Protein AF-A0A5A7TTF9-F1 (afdb_monomer_lite)

Secondary structure (DSSP, 8-state):
------------------------------SS--EEEPPP-TTT----EEETTEEEEEPP-SSSSEEEEEEESS--S--EEEEE----TT--SGGGG--HHHHHHHHHHHH--TTSSS--EEEEEEEEEESSSEEEEEEEEE-----

Structure (mmCIF, N/CA/C/O backbone):
data_AF-A0A5A7TTF9-F1
#
_entry.id   AF-A0A5A7TTF9-F1
#
loop_
_atom_site.group_PDB
_atom_site.id
_atom_site.type_symbol
_atom_site.label_atom_id
_atom_site.label_alt_id
_atom_site.label_comp_id
_atom_site.label_asym_id
_atom_site.label_entity_id
_atom_site.label_seq_id
_atom_site.pdbx_PDB_ins_code
_atom_site.Cartn_x
_atom_site.Cartn_y
_atom_site.Cartn_z
_atom_site.occupancy
_atom_site.B_iso_or_equiv
_atom_site.auth_seq_id
_atom_site.auth_comp_id
_atom_site.auth_asym_id
_atom_site.auth_atom_id
_atom_site.pdbx_PDB_model_num
ATOM 1 N N . MET A 1 1 ? 22.281 3.737 -24.765 1.00 31.00 1 MET A N 1
ATOM 2 C CA . MET A 1 1 ? 21.853 4.226 -23.439 1.00 31.00 1 MET A CA 1
ATOM 3 C C . MET A 1 1 ? 20.790 3.268 -22.929 1.00 31.00 1 MET A C 1
ATOM 5 O O . MET A 1 1 ? 19.734 3.196 -23.541 1.00 31.00 1 MET A O 1
ATOM 9 N N . LEU A 1 2 ? 21.102 2.455 -21.915 1.00 31.55 2 LEU A N 1
ATOM 10 C CA . LEU A 1 2 ? 20.116 1.584 -21.269 1.00 31.55 2 LEU A CA 1
ATOM 11 C C . LEU A 1 2 ? 19.242 2.473 -20.373 1.00 31.55 2 LEU A C 1
ATOM 13 O O . LEU A 1 2 ? 19.733 3.020 -19.389 1.00 31.55 2 LEU A O 1
ATOM 17 N N . GLY A 1 3 ? 17.981 2.673 -20.749 1.00 26.61 3 GLY A N 1
ATOM 18 C CA . GLY A 1 3 ? 17.000 3.321 -19.887 1.00 26.61 3 GLY A CA 1
ATOM 19 C C . GLY A 1 3 ? 16.615 2.356 -18.774 1.00 26.61 3 GLY A C 1
ATOM 20 O O . GLY A 1 3 ? 15.918 1.377 -19.029 1.00 26.61 3 GLY A O 1
ATOM 21 N N . ILE A 1 4 ? 17.095 2.607 -17.557 1.00 34.62 4 ILE A N 1
ATOM 22 C CA . ILE A 1 4 ? 16.620 1.920 -16.356 1.00 34.62 4 ILE A CA 1
ATOM 23 C C . ILE A 1 4 ? 15.212 2.460 -16.104 1.00 34.62 4 ILE A C 1
ATOM 25 O O . ILE A 1 4 ? 15.034 3.558 -15.578 1.00 34.62 4 ILE A O 1
ATOM 29 N N . GLY A 1 5 ? 14.207 1.734 -16.587 1.00 30.16 5 GLY A N 1
ATOM 30 C CA . GLY A 1 5 ? 12.816 2.022 -16.283 1.00 30.16 5 GLY A CA 1
ATOM 31 C C . GLY A 1 5 ? 12.573 1.717 -14.814 1.00 30.16 5 GLY A C 1
ATOM 32 O O . GLY A 1 5 ? 12.446 0.554 -14.442 1.00 30.16 5 GLY A O 1
ATOM 33 N N . PHE A 1 6 ? 12.518 2.750 -13.976 1.00 37.81 6 PHE A N 1
ATOM 34 C CA . PHE A 1 6 ? 11.926 2.628 -12.652 1.00 37.81 6 PHE A CA 1
ATOM 35 C C . PHE A 1 6 ? 10.458 2.251 -12.859 1.00 37.81 6 PHE A C 1
ATOM 37 O O . PHE A 1 6 ? 9.663 3.058 -13.343 1.00 37.81 6 PHE A O 1
ATOM 44 N N . THR A 1 7 ? 10.092 1.007 -12.556 1.00 36.50 7 THR A N 1
ATOM 45 C CA . THR A 1 7 ? 8.684 0.629 -12.449 1.00 36.50 7 THR A CA 1
ATOM 46 C C . THR A 1 7 ? 8.096 1.456 -11.315 1.00 36.50 7 THR A C 1
ATOM 48 O O . THR A 1 7 ? 8.401 1.215 -10.148 1.00 36.50 7 THR A O 1
ATOM 51 N N . ALA A 1 8 ? 7.315 2.478 -11.662 1.00 38.09 8 ALA A N 1
ATOM 52 C CA . ALA A 1 8 ? 6.613 3.294 -10.689 1.00 38.09 8 ALA A CA 1
ATOM 53 C C . ALA A 1 8 ? 5.705 2.380 -9.857 1.00 38.09 8 ALA A C 1
ATOM 55 O O . ALA A 1 8 ? 4.833 1.698 -10.399 1.00 38.09 8 ALA A O 1
ATOM 56 N N . PHE A 1 9 ? 5.919 2.354 -8.542 1.00 43.94 9 PHE A N 1
ATOM 57 C CA . PHE A 1 9 ? 4.999 1.721 -7.609 1.00 43.94 9 PHE A CA 1
ATOM 58 C C . PHE A 1 9 ? 3.689 2.511 -7.630 1.00 43.94 9 PHE A C 1
ATOM 60 O O . PHE A 1 9 ? 3.554 3.537 -6.970 1.00 43.94 9 PHE A O 1
ATOM 67 N N . SER A 1 10 ? 2.729 2.067 -8.442 1.00 40.53 10 SER A N 1
ATOM 68 C CA . SER A 1 10 ? 1.381 2.621 -8.419 1.00 40.53 10 SER A CA 1
ATOM 69 C C . SER A 1 10 ? 0.615 1.945 -7.290 1.00 40.53 10 SER A C 1
ATOM 71 O O . SER A 1 10 ? 0.104 0.838 -7.444 1.00 40.53 10 SER A O 1
ATOM 73 N N . LEU A 1 11 ? 0.573 2.594 -6.126 1.00 48.59 11 LEU A N 1
ATOM 74 C CA . LEU A 1 11 ? -0.378 2.228 -5.086 1.00 48.59 11 LEU A CA 1
ATOM 75 C C . LEU A 1 11 ? -1.764 2.668 -5.569 1.00 48.59 11 LEU A C 1
ATOM 77 O O . LEU A 1 11 ? -2.081 3.859 -5.607 1.00 48.59 11 LEU A O 1
ATOM 81 N N . GLN A 1 12 ? -2.565 1.704 -6.018 1.00 42.16 12 GLN A N 1
ATOM 82 C CA . GLN A 1 12 ? -3.998 1.916 -6.173 1.00 42.16 12 GLN A CA 1
ATOM 83 C C . GLN A 1 12 ? -4.618 2.073 -4.781 1.00 42.16 12 GLN A C 1
ATOM 85 O O . GLN A 1 12 ? -4.160 1.467 -3.812 1.00 42.16 12 GLN A O 1
ATOM 90 N N . GLU A 1 13 ? -5.640 2.917 -4.684 1.00 43.16 13 GLU A N 1
ATOM 91 C CA . GLU A 1 13 ? -6.417 3.093 -3.462 1.00 43.16 13 GLU A CA 1
ATOM 92 C C . GLU A 1 13 ? -7.072 1.750 -3.110 1.00 43.16 13 GLU A C 1
ATOM 94 O O . GLU A 1 13 ? -7.884 1.226 -3.872 1.00 43.16 13 GLU A O 1
ATOM 99 N N . VAL A 1 14 ? -6.661 1.146 -1.993 1.00 41.34 14 VAL A N 1
ATOM 100 C CA . VAL A 1 14 ? -7.262 -0.096 -1.498 1.00 41.34 14 VAL A CA 1
ATOM 101 C C . VAL A 1 14 ? -8.560 0.283 -0.795 1.00 41.34 14 VAL A C 1
ATOM 103 O O . VAL A 1 14 ? -8.573 0.566 0.400 1.00 41.34 14 VAL A O 1
ATOM 106 N N . VAL A 1 15 ? -9.658 0.326 -1.547 1.00 33.91 15 VAL A N 1
ATOM 107 C CA . VAL A 1 15 ? -10.997 0.506 -0.978 1.00 33.91 15 VAL A CA 1
ATOM 108 C C . VAL A 1 15 ? -11.498 -0.864 -0.522 1.00 33.91 15 VAL A C 1
ATOM 110 O O . VAL A 1 15 ? -11.717 -1.757 -1.338 1.00 33.91 15 VAL A O 1
ATOM 113 N N . SER A 1 16 ? -11.638 -1.056 0.790 1.00 34.94 16 SER A N 1
ATOM 114 C CA . SER A 1 16 ? -12.264 -2.259 1.350 1.00 34.94 16 SER A CA 1
ATOM 115 C C . SER A 1 16 ? -13.774 -2.042 1.453 1.00 34.94 16 SER A C 1
ATOM 117 O O . SER A 1 16 ? -14.227 -1.254 2.279 1.00 34.94 16 SER A O 1
ATOM 119 N N . ASN A 1 17 ? -14.565 -2.751 0.644 1.00 31.16 17 ASN A N 1
ATOM 120 C CA . ASN A 1 17 ? -16.022 -2.806 0.794 1.00 31.16 17 ASN A CA 1
ATOM 121 C C . ASN A 1 17 ? -16.395 -3.954 1.748 1.00 31.16 17 ASN A C 1
ATOM 123 O O . ASN A 1 17 ? -16.770 -5.035 1.300 1.00 31.16 17 ASN A O 1
ATOM 127 N N . ALA A 1 18 ? -16.274 -3.748 3.060 1.00 41.03 18 ALA A N 1
ATOM 128 C CA . ALA A 1 18 ? -16.752 -4.715 4.050 1.00 41.03 18 ALA A CA 1
ATOM 129 C C . ALA A 1 18 ? -18.196 -4.374 4.465 1.00 41.03 18 ALA A C 1
ATOM 131 O O . ALA A 1 18 ? -18.435 -3.372 5.134 1.00 41.03 18 ALA A O 1
ATOM 132 N N . LEU A 1 19 ? -19.166 -5.194 4.049 1.00 33.47 19 LEU A N 1
ATOM 133 C CA . LEU A 1 19 ? -20.554 -5.150 4.522 1.00 33.47 19 LEU A CA 1
ATOM 134 C C . LEU A 1 19 ? -20.729 -6.270 5.561 1.00 33.47 19 LEU A C 1
ATOM 136 O O . LEU A 1 19 ? -20.619 -7.441 5.204 1.00 33.47 19 LEU A O 1
ATOM 140 N N . ALA A 1 20 ? -20.962 -5.928 6.830 1.00 36.53 20 ALA A N 1
ATOM 141 C CA . ALA A 1 20 ? -21.123 -6.905 7.911 1.00 36.53 20 ALA A CA 1
ATOM 142 C C . ALA A 1 20 ? -22.594 -7.029 8.350 1.00 36.53 20 ALA A C 1
ATOM 144 O O . ALA A 1 20 ? -23.231 -6.032 8.693 1.00 36.53 20 ALA A O 1
ATOM 145 N N . GLU A 1 21 ? -23.117 -8.260 8.372 1.00 31.47 21 GLU A N 1
ATOM 146 C CA . GLU A 1 21 ? -24.358 -8.618 9.073 1.00 31.47 21 GLU A CA 1
ATOM 147 C C . GLU A 1 21 ? -24.109 -8.672 10.591 1.00 31.47 21 GLU A C 1
ATOM 149 O O . GLU A 1 21 ? -23.061 -9.128 11.053 1.00 31.47 21 GLU A O 1
ATOM 154 N N . SER A 1 22 ? -25.057 -8.148 11.372 1.00 37.75 22 SER A N 1
ATOM 155 C CA . SER A 1 22 ? -24.888 -7.852 12.797 1.00 37.75 22 SER A CA 1
ATOM 156 C C . SER A 1 22 ? -25.273 -9.015 13.721 1.00 37.75 22 SER A C 1
ATOM 158 O O . SER A 1 22 ? -26.266 -9.708 13.509 1.00 37.75 22 SER A O 1
ATOM 160 N N . GLY A 1 23 ? -24.510 -9.177 14.808 1.00 33.38 23 GLY A N 1
ATOM 161 C CA . GLY A 1 23 ? -24.786 -10.126 15.890 1.00 33.38 23 GLY A CA 1
ATOM 162 C C . GLY A 1 23 ? -24.283 -9.639 17.259 1.00 33.38 23 GLY A C 1
ATOM 163 O O . GLY A 1 23 ? -23.155 -9.915 17.635 1.00 33.38 23 GLY A O 1
ATOM 164 N N . THR A 1 24 ? -25.145 -8.890 17.959 1.00 35.44 24 THR A N 1
ATOM 165 C CA . THR A 1 24 ? -25.386 -8.768 19.426 1.00 35.44 24 THR A CA 1
ATOM 166 C C . THR A 1 24 ? -24.253 -8.736 20.495 1.00 35.44 24 THR A C 1
ATOM 168 O O . THR A 1 24 ? -23.695 -9.783 20.796 1.00 35.44 24 THR A O 1
ATOM 171 N N . ASN A 1 25 ? -24.170 -7.580 21.210 1.00 38.19 25 ASN A N 1
ATOM 172 C CA . ASN A 1 25 ? -24.109 -7.311 22.691 1.00 38.19 25 ASN A CA 1
ATOM 173 C C . ASN A 1 25 ? -22.928 -7.877 23.545 1.00 38.19 25 ASN A C 1
ATOM 175 O O . ASN A 1 25 ? -22.615 -9.046 23.396 1.00 38.19 25 ASN A O 1
ATOM 179 N N . LEU A 1 26 ? -22.272 -7.246 24.552 1.00 40.03 26 LEU A N 1
ATOM 180 C CA . L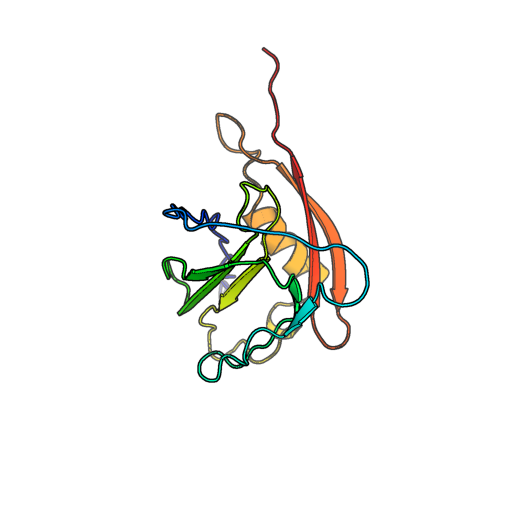EU A 1 26 ? -22.438 -6.088 25.485 1.00 40.03 26 LEU A CA 1
ATOM 181 C C . LEU A 1 26 ? -21.027 -5.793 26.169 1.00 40.03 26 LEU A C 1
ATOM 183 O O . LEU A 1 26 ? -20.076 -6.470 25.787 1.00 40.03 26 LEU A O 1
ATOM 187 N N . PRO A 1 27 ? -20.792 -4.869 27.152 1.00 57.44 27 PRO A N 1
ATOM 188 C CA . PRO A 1 27 ? -19.611 -3.977 27.186 1.00 57.44 27 PRO A CA 1
ATOM 189 C C . PRO A 1 27 ? -18.703 -4.080 28.447 1.00 57.44 27 PRO A C 1
ATOM 191 O O . PRO A 1 27 ? -19.166 -4.424 29.531 1.00 57.44 27 PRO A O 1
ATOM 194 N N . SER A 1 28 ? -17.436 -3.643 28.373 1.00 36.34 28 SER A N 1
ATOM 195 C CA . SER A 1 28 ? -16.694 -3.161 29.566 1.00 36.34 28 SER A CA 1
ATOM 196 C C . SER A 1 28 ? -15.347 -2.499 29.225 1.00 36.34 28 SER A C 1
ATOM 198 O O . SER A 1 28 ? -14.471 -3.129 28.645 1.00 36.34 28 SER A O 1
ATOM 200 N N . SER A 1 29 ? -15.193 -1.235 29.632 1.00 45.25 29 SER A N 1
ATOM 201 C CA . SER A 1 29 ? -13.985 -0.379 29.574 1.00 45.25 29 SER A CA 1
ATOM 202 C C . SER A 1 29 ? -13.181 -0.420 30.898 1.00 45.25 29 SER A C 1
ATOM 204 O O . SER A 1 29 ? -13.740 -0.875 31.898 1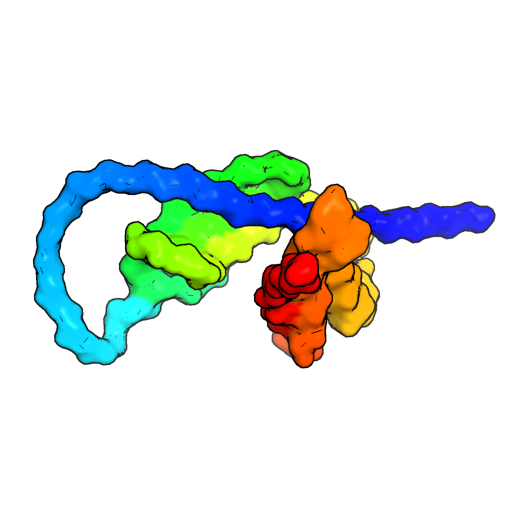.00 45.25 29 SER A O 1
ATOM 206 N N . PRO A 1 30 ? -12.011 0.252 31.036 1.00 58.28 30 PRO A N 1
ATOM 207 C CA . PRO A 1 30 ? -10.918 0.493 30.079 1.00 58.28 30 PRO A CA 1
ATOM 208 C C . PRO A 1 30 ? -9.511 0.219 30.685 1.00 58.28 30 PRO A C 1
ATOM 210 O O . PRO A 1 30 ? -9.346 0.123 31.898 1.00 58.28 30 PRO A O 1
ATOM 213 N N . LEU A 1 31 ? -8.488 0.251 29.820 1.00 39.22 31 LEU A N 1
ATOM 214 C CA . LEU A 1 31 ? -7.039 0.314 30.098 1.00 39.22 31 LEU A CA 1
ATOM 215 C C . LEU A 1 31 ? -6.339 -1.044 30.339 1.00 39.22 31 LEU A C 1
ATOM 217 O O . LEU A 1 31 ? -6.482 -1.680 31.376 1.00 39.22 31 LEU A O 1
ATOM 221 N N . VAL A 1 32 ? -5.456 -1.389 29.390 1.00 39.09 32 VAL A N 1
ATOM 222 C CA . VAL A 1 32 ? -4.511 -2.535 29.346 1.00 39.09 32 VAL A CA 1
ATOM 223 C C . VAL A 1 32 ? -5.030 -3.837 28.692 1.00 39.09 32 VAL A C 1
ATOM 225 O O . VAL A 1 32 ? -4.496 -4.915 28.933 1.00 39.09 32 VAL A O 1
ATOM 228 N N . SER A 1 33 ? -5.997 -3.759 27.772 1.00 41.56 33 SER A N 1
ATOM 229 C CA . SER A 1 33 ? -6.404 -4.917 26.948 1.00 41.56 33 SER A CA 1
ATOM 230 C C . SER A 1 33 ? -6.888 -4.540 25.542 1.00 41.56 33 SER A C 1
ATOM 232 O O . SER A 1 33 ? -7.843 -5.116 25.049 1.00 41.56 33 SER A O 1
ATOM 234 N N . GLU A 1 34 ? -6.298 -3.531 24.903 1.00 54.53 34 GLU A N 1
ATOM 235 C CA . GLU A 1 34 ? -6.786 -3.057 23.590 1.00 54.53 34 GLU A CA 1
ATOM 236 C C . GLU A 1 34 ? -5.905 -3.485 22.418 1.00 54.53 34 GLU A C 1
ATOM 238 O O . GLU A 1 34 ? -6.167 -3.107 21.283 1.00 54.53 34 GLU A O 1
ATOM 243 N N . ILE A 1 35 ? -4.848 -4.255 22.664 1.00 51.97 35 ILE A N 1
ATOM 244 C CA . ILE A 1 35 ? -3.808 -4.527 21.679 1.00 51.97 35 ILE A CA 1
ATOM 245 C C . ILE A 1 35 ? -3.615 -6.038 21.551 1.00 51.97 35 ILE A C 1
ATOM 247 O O . ILE A 1 35 ? -3.229 -6.700 22.511 1.00 51.97 35 ILE A O 1
ATOM 251 N N . THR A 1 36 ? -3.852 -6.575 20.355 1.00 58.41 36 THR A N 1
ATOM 252 C CA . THR A 1 36 ? -3.676 -7.994 20.025 1.00 58.41 36 THR A CA 1
ATOM 253 C C . THR A 1 36 ? -2.621 -8.152 18.930 1.00 58.41 36 THR A C 1
ATOM 255 O O . THR A 1 36 ? -2.586 -7.406 17.952 1.00 58.41 36 THR A O 1
ATOM 258 N N . LEU A 1 37 ? -1.730 -9.133 19.087 1.00 60.50 37 LEU A N 1
ATOM 259 C CA . LEU A 1 37 ? -0.851 -9.566 18.001 1.00 60.50 37 LEU A CA 1
ATOM 260 C C . LEU A 1 37 ? -1.705 -10.286 16.961 1.00 60.50 37 LEU A C 1
ATOM 262 O O . LEU A 1 37 ? -2.350 -11.284 17.287 1.00 60.50 37 LEU A O 1
ATOM 266 N N . SER A 1 38 ? -1.699 -9.813 15.714 1.00 61.69 38 SER A N 1
ATOM 267 C CA . SER A 1 38 ? -2.272 -10.601 14.631 1.00 61.69 38 SER A CA 1
ATOM 268 C C . SER A 1 38 ? -1.528 -11.944 14.585 1.00 61.69 38 SER A C 1
ATOM 270 O O . SER A 1 38 ? -0.291 -11.947 14.701 1.00 61.69 38 SER A O 1
ATOM 272 N N . PRO A 1 39 ? -2.236 -13.079 14.424 1.00 56.22 39 PRO A N 1
ATOM 273 C CA . PRO A 1 39 ? -1.591 -14.369 14.230 1.00 56.22 39 PRO A CA 1
ATOM 274 C C . PRO A 1 39 ? -0.523 -14.241 13.146 1.00 56.22 39 PRO A C 1
ATOM 276 O O . PRO A 1 39 ? -0.740 -13.561 12.140 1.00 56.22 39 PRO A O 1
ATOM 279 N N . PHE A 1 40 ? 0.650 -14.828 13.386 1.00 59.47 40 PHE A N 1
ATOM 280 C CA . PHE A 1 40 ? 1.716 -14.846 12.394 1.00 59.47 40 PHE A CA 1
ATOM 281 C C . PHE A 1 40 ? 1.169 -15.467 11.112 1.00 59.47 40 PHE A C 1
ATOM 283 O O . PHE A 1 40 ? 0.718 -16.613 11.114 1.00 59.47 40 PHE A O 1
ATOM 290 N N . ASP A 1 41 ? 1.189 -14.700 10.028 1.00 68.19 41 ASP A N 1
ATOM 291 C CA . ASP A 1 41 ? 0.821 -15.235 8.730 1.00 68.19 41 ASP A CA 1
ATOM 292 C C . ASP A 1 41 ? 1.994 -16.098 8.251 1.00 68.19 41 ASP A C 1
ATOM 294 O O . ASP A 1 41 ? 3.011 -15.581 7.792 1.00 68.19 41 ASP A O 1
ATOM 298 N N . GLU A 1 42 ? 1.901 -17.421 8.403 1.00 66.75 42 GLU A N 1
ATOM 299 C CA . GLU A 1 42 ? 2.988 -18.342 8.034 1.00 66.75 42 GLU A CA 1
ATOM 300 C C . GLU A 1 42 ? 3.328 -18.310 6.537 1.00 66.75 42 GLU A C 1
ATOM 302 O O . GLU A 1 42 ? 4.494 -18.503 6.147 1.00 66.75 42 GLU A O 1
ATOM 307 N N . ALA A 1 43 ? 2.322 -18.036 5.701 1.00 77.25 43 ALA A N 1
ATOM 308 C CA . ALA A 1 43 ? 2.467 -17.960 4.256 1.00 77.25 43 ALA A CA 1
ATOM 309 C C . ALA A 1 43 ? 3.193 -16.672 3.853 1.00 77.25 43 ALA A C 1
ATOM 311 O O . ALA A 1 43 ? 4.149 -16.714 3.074 1.00 77.25 43 ALA A O 1
ATOM 312 N N . ASN A 1 44 ? 2.789 -15.543 4.435 1.00 79.69 44 ASN A N 1
ATOM 313 C CA . ASN A 1 44 ? 3.275 -14.215 4.071 1.00 79.69 44 ASN A CA 1
ATOM 314 C C . ASN A 1 44 ? 4.382 -13.661 4.986 1.00 79.69 44 ASN A C 1
ATOM 316 O O . ASN A 1 44 ? 4.987 -12.634 4.682 1.00 79.69 44 ASN A O 1
ATOM 320 N N . LYS A 1 45 ? 4.687 -14.368 6.076 1.00 84.00 45 LYS A N 1
ATOM 321 C CA . LYS A 1 45 ? 5.811 -14.166 7.004 1.00 84.00 45 LYS A CA 1
ATOM 322 C C . LYS A 1 45 ? 5.873 -12.787 7.662 1.00 84.00 45 LYS A C 1
ATOM 324 O O . LYS A 1 45 ? 6.964 -12.306 7.968 1.00 84.00 45 LYS A O 1
ATOM 329 N N . PHE A 1 46 ? 4.723 -12.169 7.920 1.00 83.44 46 PHE A N 1
ATOM 330 C CA . PHE A 1 46 ? 4.628 -10.931 8.694 1.00 83.44 46 PHE A CA 1
ATOM 331 C C . PHE A 1 46 ? 3.826 -11.139 9.986 1.00 83.44 46 PHE A C 1
ATOM 333 O O . PHE A 1 46 ? 3.034 -12.070 10.118 1.00 83.44 46 PHE A O 1
ATOM 340 N N . SER A 1 47 ? 4.047 -10.252 10.954 1.00 81.62 47 SER A N 1
ATOM 341 C CA . SER A 1 47 ? 3.229 -10.120 12.160 1.00 81.62 47 SER A CA 1
ATOM 342 C C . SER A 1 47 ? 3.100 -8.639 12.490 1.00 81.62 47 SER A C 1
ATOM 344 O O . SER A 1 47 ? 4.048 -7.871 12.300 1.00 81.62 47 SER A O 1
ATOM 346 N N . LEU A 1 48 ? 1.918 -8.239 12.945 1.00 83.31 48 LEU A N 1
ATOM 347 C CA . LEU A 1 48 ? 1.607 -6.874 13.329 1.00 83.31 48 LEU A CA 1
ATOM 348 C C . LEU A 1 48 ? 0.871 -6.885 14.667 1.00 83.31 48 LEU A C 1
ATOM 350 O O . LEU A 1 48 ? 0.188 -7.839 15.027 1.00 83.31 48 LEU A O 1
ATOM 354 N N . VAL A 1 49 ? 1.007 -5.792 15.398 1.00 84.44 49 VAL A N 1
ATOM 355 C CA . VAL A 1 49 ? 0.227 -5.507 16.593 1.00 84.44 49 VAL A CA 1
ATOM 356 C C . VAL A 1 49 ? -0.925 -4.586 16.186 1.00 84.44 49 VAL A C 1
ATOM 358 O O . VAL A 1 49 ? -0.671 -3.471 15.732 1.00 84.44 49 VAL A O 1
ATOM 361 N N . ILE A 1 50 ? -2.168 -5.051 16.313 1.00 84.19 50 ILE A N 1
ATOM 362 C CA . ILE A 1 50 ? -3.379 -4.312 15.921 1.00 84.19 50 ILE A CA 1
ATOM 363 C C . ILE A 1 50 ? -4.321 -4.129 17.118 1.00 84.19 50 ILE A C 1
ATOM 365 O O . ILE A 1 50 ? -4.216 -4.875 18.096 1.00 84.19 50 ILE A O 1
ATOM 369 N N . PRO A 1 51 ? -5.249 -3.160 17.074 1.00 87.00 51 PRO A N 1
ATOM 370 C CA . PRO A 1 51 ? -6.268 -3.056 18.106 1.00 87.00 51 PRO A CA 1
ATOM 371 C C . PRO A 1 51 ? -7.159 -4.308 18.157 1.00 87.00 51 PRO A C 1
ATOM 373 O O . PRO A 1 51 ? -7.453 -4.898 17.119 1.00 87.00 51 PRO A O 1
ATOM 376 N N . GLN A 1 52 ? -7.572 -4.725 19.356 1.00 79.94 52 GLN A N 1
ATOM 377 C CA . GLN A 1 52 ? -8.249 -6.011 19.584 1.00 79.94 52 GLN A CA 1
ATOM 378 C C . GLN A 1 52 ? -9.569 -6.157 18.809 1.00 79.94 52 GLN A C 1
ATOM 380 O O . GLN A 1 52 ? -9.852 -7.232 18.287 1.00 79.94 52 GLN A O 1
ATOM 385 N N . ASP A 1 53 ? -10.342 -5.080 18.690 1.00 85.00 53 ASP A N 1
ATOM 386 C CA . ASP A 1 53 ? -11.681 -5.111 18.084 1.00 85.00 53 ASP A CA 1
ATOM 387 C C . ASP A 1 53 ? -11.664 -4.820 16.574 1.00 85.00 53 ASP A C 1
ATOM 389 O O . ASP A 1 53 ? -12.690 -4.508 15.963 1.00 85.00 53 ASP A O 1
ATOM 393 N N . TRP A 1 54 ? -10.480 -4.872 15.955 1.00 87.50 54 TRP A N 1
ATOM 394 C CA . TRP A 1 54 ? -10.341 -4.683 14.518 1.00 87.50 54 TRP A CA 1
ATOM 395 C C . TRP A 1 54 ? -10.587 -5.988 13.765 1.00 87.50 54 TRP A C 1
ATOM 397 O O . TRP A 1 54 ? -10.063 -7.051 14.093 1.00 87.50 54 TRP A O 1
ATOM 407 N N . GLN A 1 55 ? -11.381 -5.880 12.709 1.00 86.38 55 GLN A N 1
ATOM 408 C CA . GLN A 1 55 ? -11.678 -6.948 11.772 1.00 86.38 55 GLN A CA 1
ATOM 409 C C . GLN A 1 55 ? -10.547 -7.108 10.759 1.00 86.38 55 GLN A C 1
ATOM 411 O O . GLN A 1 55 ? -9.803 -6.165 10.482 1.00 86.38 55 GLN A O 1
ATOM 416 N N . VAL A 1 56 ? -10.452 -8.306 10.178 1.00 86.62 56 VAL A N 1
ATOM 417 C CA . VAL A 1 56 ? -9.491 -8.638 9.121 1.00 86.62 56 VAL A CA 1
ATOM 418 C C . VAL A 1 56 ? -10.244 -8.919 7.825 1.00 86.62 56 VAL A C 1
ATOM 420 O O . VAL A 1 56 ? -11.143 -9.756 7.794 1.00 86.62 56 VAL A O 1
ATOM 423 N N . GLY A 1 57 ? -9.854 -8.244 6.748 1.00 84.56 57 GLY A N 1
ATOM 424 C CA . GLY A 1 57 ? -10.352 -8.471 5.395 1.00 84.56 57 GLY A CA 1
ATOM 425 C C . GLY A 1 57 ? -9.214 -8.768 4.424 1.00 84.56 57 GLY A C 1
ATOM 426 O O . GLY A 1 57 ? -8.088 -8.308 4.612 1.00 84.56 57 GLY A O 1
ATOM 427 N N . ASN A 1 58 ? -9.507 -9.517 3.363 1.00 84.19 58 ASN A N 1
ATOM 428 C CA . ASN A 1 58 ? -8.584 -9.704 2.245 1.00 84.19 58 ASN A CA 1
ATOM 429 C C . ASN A 1 58 ? -9.042 -8.840 1.066 1.00 84.19 58 ASN A C 1
ATOM 431 O O . ASN A 1 58 ? -10.219 -8.857 0.709 1.00 84.19 58 ASN A O 1
ATOM 435 N N . GLY A 1 59 ? -8.118 -8.071 0.495 1.00 76.56 59 GLY A N 1
ATOM 436 C CA . GLY A 1 59 ? -8.362 -7.255 -0.692 1.00 76.56 59 GLY A CA 1
ATOM 437 C C . GLY A 1 59 ? -8.116 -8.033 -1.984 1.00 76.56 59 GLY A C 1
ATOM 438 O O . GLY A 1 59 ? -7.427 -9.055 -1.988 1.00 76.56 59 GLY A O 1
ATOM 439 N N . GLU A 1 60 ? -8.647 -7.531 -3.100 1.00 77.44 60 GLU A N 1
ATOM 440 C CA . GLU A 1 60 ? -8.354 -8.105 -4.413 1.00 77.44 60 GLU A CA 1
ATOM 441 C C . GLU A 1 60 ? -6.868 -7.917 -4.779 1.00 77.44 60 GLU A C 1
ATOM 443 O O . GLU A 1 60 ? -6.347 -6.797 -4.718 1.00 77.44 60 GLU A O 1
ATOM 448 N N . PRO A 1 61 ? -6.168 -8.986 -5.198 1.00 68.12 61 PRO A N 1
ATOM 449 C CA . PRO A 1 61 ? -4.766 -8.928 -5.599 1.00 68.12 61 PRO A CA 1
ATOM 450 C C . PRO A 1 61 ? -4.618 -8.325 -7.010 1.00 68.12 61 PRO A C 1
ATOM 452 O O . PRO A 1 61 ? -4.248 -8.999 -7.970 1.00 68.12 61 PRO A O 1
ATOM 455 N N . ASN A 1 62 ? -4.902 -7.028 -7.155 1.00 71.44 62 ASN A N 1
ATOM 456 C CA . ASN A 1 62 ? -4.756 -6.264 -8.402 1.00 71.44 62 ASN A CA 1
ATOM 457 C C . ASN A 1 62 ? -3.277 -5.950 -8.701 1.00 71.44 62 ASN A C 1
ATOM 459 O O . ASN A 1 62 ? -2.813 -4.823 -8.557 1.00 71.44 62 ASN A O 1
ATOM 463 N N . GLY A 1 63 ? -2.506 -6.973 -9.079 1.00 75.94 63 GLY A N 1
ATOM 464 C CA . GLY A 1 63 ? -1.058 -6.866 -9.328 1.00 75.94 63 GLY A CA 1
ATOM 465 C C . GLY A 1 63 ? -0.188 -7.029 -8.075 1.00 75.94 63 GLY A C 1
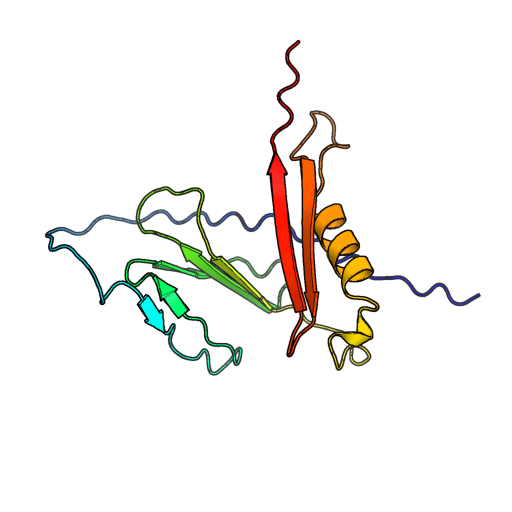ATOM 466 O O . GLY A 1 63 ? 1.036 -7.128 -8.174 1.00 75.94 63 GLY A O 1
ATOM 467 N N . PHE A 1 64 ? -0.814 -7.134 -6.905 1.00 83.81 64 PHE A N 1
ATOM 468 C CA . PHE A 1 64 ? -0.176 -7.550 -5.659 1.00 83.81 64 PHE A CA 1
ATOM 469 C C . PHE A 1 64 ? -0.277 -9.064 -5.483 1.00 83.81 64 PHE A C 1
ATOM 471 O O . PHE A 1 64 ? -1.187 -9.700 -6.002 1.00 83.81 64 PHE A O 1
ATOM 478 N N . LYS A 1 65 ? 0.652 -9.656 -4.732 1.00 86.94 65 LYS A N 1
ATOM 479 C CA . LYS A 1 65 ? 0.563 -11.069 -4.342 1.00 86.94 65 LYS A CA 1
ATOM 480 C C . LYS A 1 65 ? -0.475 -11.284 -3.245 1.00 86.94 65 LYS A C 1
ATOM 482 O O . LYS A 1 65 ? -1.140 -12.311 -3.244 1.00 86.94 65 LYS A O 1
ATOM 487 N N . SER A 1 66 ? -0.580 -10.338 -2.315 1.00 85.44 66 SER A N 1
ATOM 488 C CA . SER A 1 66 ? -1.544 -10.374 -1.217 1.00 85.44 66 SER A CA 1
ATOM 489 C C . SER A 1 66 ? -1.848 -8.961 -0.729 1.00 85.44 66 SER A C 1
ATOM 491 O O . SER A 1 66 ? -0.965 -8.096 -0.730 1.00 85.44 66 SER A O 1
ATOM 493 N N . VAL A 1 67 ? -3.091 -8.744 -0.306 1.00 88.31 67 VAL A N 1
ATOM 494 C CA . VAL A 1 67 ? -3.551 -7.525 0.357 1.00 88.31 67 VAL A CA 1
ATOM 495 C C . VAL A 1 67 ? -4.394 -7.940 1.556 1.00 88.31 67 VAL A C 1
ATOM 497 O O . VAL A 1 67 ? -5.432 -8.578 1.392 1.00 88.31 67 VAL A O 1
ATOM 500 N N . THR A 1 68 ? -3.972 -7.545 2.752 1.00 86.81 68 THR A N 1
ATOM 501 C CA . THR A 1 68 ? -4.703 -7.790 4.001 1.00 86.81 68 THR A CA 1
ATOM 502 C C . THR A 1 68 ? -5.007 -6.453 4.659 1.00 86.81 68 THR A C 1
ATOM 504 O O . THR A 1 68 ? -4.109 -5.637 4.855 1.00 86.81 68 THR A O 1
ATOM 507 N N . ALA A 1 69 ? -6.269 -6.207 4.991 1.00 89.00 69 ALA A N 1
ATOM 508 C CA . ALA A 1 69 ? -6.734 -4.992 5.642 1.00 89.00 69 ALA A CA 1
ATOM 509 C C . ALA A 1 69 ? -7.214 -5.293 7.063 1.00 89.00 69 ALA A C 1
ATOM 511 O O . ALA A 1 69 ? -7.886 -6.290 7.304 1.00 89.00 69 ALA A O 1
ATOM 512 N N . PHE A 1 70 ? -6.887 -4.393 7.981 1.00 88.75 70 PHE A N 1
ATOM 513 C CA . PHE A 1 70 ? -7.298 -4.385 9.375 1.00 88.75 70 PHE A CA 1
ATOM 514 C C . PHE A 1 70 ? -8.062 -3.087 9.628 1.00 88.75 70 PHE A C 1
ATOM 516 O O . PHE A 1 70 ? -7.537 -2.005 9.348 1.00 88.75 70 PHE A O 1
ATOM 523 N N . PHE A 1 71 ? -9.296 -3.172 10.115 1.00 88.94 71 PHE A N 1
ATOM 524 C CA . PHE A 1 71 ? -10.181 -2.012 10.244 1.00 88.94 71 PHE A CA 1
ATOM 525 C C . PHE A 1 71 ? -11.162 -2.186 11.413 1.00 88.94 71 PHE A C 1
ATOM 527 O O . PHE A 1 71 ? -11.515 -3.316 11.743 1.00 88.94 71 PHE A O 1
ATOM 534 N N . PRO A 1 72 ? -11.606 -1.102 12.068 1.00 89.56 72 PRO A N 1
ATOM 535 C CA . PRO A 1 72 ? -12.588 -1.189 13.146 1.00 89.56 72 PRO A CA 1
ATOM 536 C C . PRO A 1 72 ? -13.950 -1.664 12.624 1.00 89.56 72 PRO A C 1
ATOM 538 O O . PRO A 1 72 ? -14.291 -1.456 11.463 1.00 89.56 72 PRO A O 1
ATOM 541 N N . GLN A 1 73 ? -14.753 -2.273 13.499 1.00 83.94 73 GLN A N 1
ATOM 542 C CA . GLN A 1 73 ? -16.119 -2.695 13.165 1.00 83.94 73 GLN A CA 1
ATOM 543 C C . GLN A 1 73 ? -17.026 -1.523 12.761 1.00 83.94 73 GLN A C 1
ATOM 545 O O . GLN A 1 73 ? -17.926 -1.680 11.936 1.00 83.94 73 GLN A O 1
ATOM 550 N N . GLU A 1 74 ? -16.806 -0.356 13.356 1.00 85.12 74 GLU A N 1
ATOM 551 C CA . GLU A 1 74 ? -17.536 0.861 13.026 1.00 85.12 74 GLU A CA 1
ATOM 552 C C . GLU A 1 74 ? -16.942 1.538 11.790 1.00 85.12 74 GLU A C 1
ATOM 554 O O . GLU A 1 74 ? -15.736 1.480 11.542 1.00 85.12 74 GLU A O 1
ATOM 559 N N . THR A 1 75 ? -17.780 2.243 11.028 1.00 79.00 75 THR A N 1
ATOM 560 C CA . THR A 1 75 ? -17.314 3.040 9.891 1.00 79.00 75 THR A CA 1
ATOM 561 C C . THR A 1 75 ? -16.311 4.087 10.368 1.00 79.00 75 THR A C 1
ATOM 563 O O . THR A 1 75 ? -16.672 5.023 11.082 1.00 79.00 75 THR A O 1
ATOM 566 N N . SER A 1 76 ? -15.057 3.936 9.954 1.00 81.81 76 SER A N 1
ATOM 567 C CA . SER A 1 76 ? -13.952 4.801 10.348 1.00 81.81 76 SER A CA 1
ATOM 568 C C . SER A 1 76 ? -13.092 5.148 9.144 1.00 81.81 76 SER A C 1
ATOM 570 O O . SER A 1 76 ? -13.004 4.390 8.182 1.00 81.81 76 SER A O 1
ATOM 572 N N . THR A 1 77 ? -12.413 6.288 9.223 1.00 81.75 77 THR A N 1
ATOM 573 C CA . THR A 1 77 ? -11.350 6.668 8.284 1.00 81.75 77 THR A CA 1
ATOM 574 C C . THR A 1 77 ? -9.993 6.070 8.668 1.00 81.75 77 THR A C 1
ATOM 576 O O . THR A 1 77 ? -8.991 6.376 8.029 1.00 81.75 77 THR A O 1
ATOM 579 N N . SER A 1 78 ? -9.937 5.280 9.745 1.00 85.56 78 SER A N 1
ATOM 580 C CA . SER A 1 78 ? -8.719 4.656 10.256 1.00 85.56 78 SER A CA 1
ATOM 581 C C . SER A 1 78 ? -8.696 3.172 9.920 1.00 85.56 78 SER A C 1
ATOM 583 O O . SER A 1 78 ? -9.587 2.423 10.312 1.00 85.56 78 SER A O 1
ATOM 585 N N . ASN A 1 79 ? -7.634 2.739 9.255 1.00 88.69 79 ASN A N 1
ATOM 586 C CA . ASN A 1 79 ? -7.361 1.343 8.948 1.00 88.69 79 ASN A CA 1
ATOM 587 C C . ASN A 1 79 ? -5.849 1.133 8.817 1.00 88.69 79 ASN A C 1
ATOM 589 O O . ASN A 1 79 ? -5.074 2.082 8.692 1.00 88.69 79 ASN A O 1
ATOM 593 N N . VAL A 1 80 ? -5.430 -0.126 8.822 1.00 89.19 80 VAL A N 1
ATOM 594 C CA . VAL A 1 80 ? -4.066 -0.535 8.491 1.00 89.19 80 VAL A CA 1
ATOM 595 C C . VAL A 1 80 ? -4.158 -1.590 7.406 1.00 89.19 80 VAL A C 1
ATOM 597 O O . VAL A 1 80 ? -4.947 -2.521 7.513 1.00 89.19 80 VAL A O 1
ATOM 600 N N . SER A 1 81 ? -3.357 -1.469 6.356 1.00 88.56 81 SER A N 1
ATOM 601 C CA . SER A 1 81 ? -3.325 -2.460 5.282 1.00 88.56 81 SER A CA 1
ATOM 602 C C . SER A 1 81 ? -1.896 -2.907 5.023 1.00 88.56 81 SER A C 1
ATOM 604 O O . SER A 1 81 ? -0.981 -2.089 4.942 1.00 88.56 81 SER A O 1
ATOM 606 N N . VAL A 1 82 ? -1.713 -4.217 4.896 1.00 87.69 82 VAL A N 1
ATOM 607 C CA . VAL A 1 82 ? -0.459 -4.859 4.513 1.00 87.69 82 VAL A CA 1
ATOM 608 C C . VAL A 1 82 ? -0.583 -5.282 3.060 1.00 87.69 82 VAL A C 1
ATOM 610 O O . VAL A 1 82 ? -1.502 -6.010 2.686 1.00 87.69 82 VAL A O 1
ATOM 613 N N . VAL A 1 83 ? 0.353 -4.813 2.242 1.00 87.88 83 VAL A N 1
ATOM 614 C CA . VAL A 1 83 ? 0.416 -5.119 0.815 1.00 87.88 83 VAL A CA 1
ATOM 615 C C . VAL A 1 83 ? 1.720 -5.847 0.535 1.00 87.88 83 VAL A C 1
ATOM 617 O O . VAL A 1 83 ? 2.796 -5.374 0.902 1.00 87.88 83 VAL A O 1
ATOM 620 N N . ILE A 1 84 ? 1.623 -6.996 -0.129 1.00 88.50 84 ILE A N 1
ATOM 621 C CA . ILE A 1 84 ? 2.771 -7.821 -0.499 1.00 88.50 84 ILE A CA 1
ATOM 622 C C . ILE A 1 84 ? 2.886 -7.827 -2.010 1.00 88.50 84 ILE A C 1
ATOM 624 O O . ILE A 1 84 ? 2.049 -8.387 -2.717 1.00 88.50 84 ILE A O 1
ATOM 628 N N . SER A 1 85 ? 3.960 -7.225 -2.500 1.00 87.75 85 SER A N 1
ATOM 629 C CA . SER A 1 85 ? 4.256 -7.113 -3.925 1.00 87.75 85 SER A CA 1
ATOM 630 C C . SER A 1 85 ? 5.305 -8.136 -4.343 1.00 87.75 85 SER A C 1
ATOM 632 O O . SER A 1 85 ? 6.235 -8.446 -3.598 1.00 87.75 85 SER A O 1
ATOM 634 N N . GLY A 1 86 ? 5.185 -8.652 -5.566 1.00 88.06 86 GLY A N 1
ATOM 635 C CA . GLY A 1 86 ? 6.300 -9.341 -6.207 1.00 88.06 86 GLY A CA 1
ATOM 636 C C 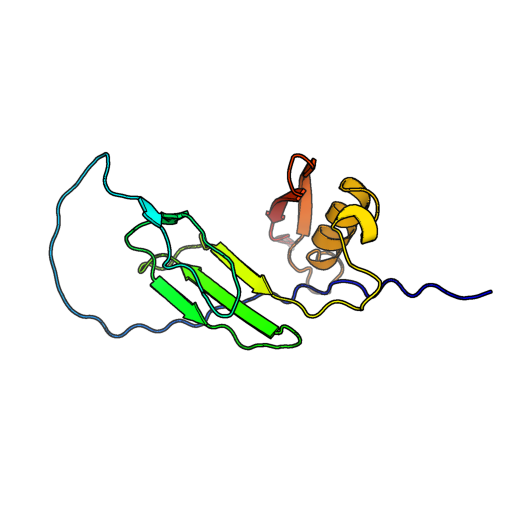. GLY A 1 86 ? 7.380 -8.334 -6.593 1.00 88.06 86 GLY A C 1
ATOM 637 O O . GLY A 1 86 ? 7.065 -7.295 -7.165 1.00 88.06 86 GLY A O 1
ATOM 638 N N . LEU A 1 87 ? 8.638 -8.646 -6.296 1.00 88.88 87 LEU A N 1
ATOM 639 C CA . LEU A 1 87 ? 9.786 -7.844 -6.705 1.00 88.88 87 LEU A CA 1
ATOM 640 C C . LEU A 1 87 ? 10.683 -8.653 -7.640 1.00 88.88 87 LEU A C 1
ATOM 642 O O . LEU A 1 87 ? 10.747 -9.882 -7.544 1.00 88.88 87 LEU A O 1
ATOM 646 N N . GLY A 1 88 ? 11.363 -7.954 -8.550 1.00 88.69 88 GLY A N 1
ATOM 647 C CA . GLY A 1 88 ? 12.394 -8.556 -9.390 1.00 88.69 88 GLY A CA 1
ATOM 648 C C . GLY A 1 88 ? 13.588 -9.039 -8.555 1.00 88.69 88 GLY A C 1
ATOM 649 O O . GLY A 1 88 ? 13.805 -8.537 -7.450 1.00 88.69 88 GLY A O 1
ATOM 650 N N . PRO A 1 89 ? 14.389 -9.983 -9.078 1.00 89.00 89 PRO A N 1
ATOM 651 C CA . PRO A 1 89 ? 15.510 -10.577 -8.345 1.00 89.00 89 PRO A CA 1
ATOM 652 C C . PRO A 1 89 ? 16.595 -9.566 -7.936 1.00 89.00 89 PRO A C 1
ATOM 654 O O . PRO A 1 89 ? 17.361 -9.844 -7.019 1.00 89.00 89 PRO A O 1
ATOM 657 N N . ASP A 1 90 ? 16.635 -8.388 -8.562 1.00 89.31 90 ASP A N 1
ATOM 658 C CA . ASP A 1 90 ? 17.591 -7.319 -8.249 1.00 89.31 90 ASP A CA 1
ATOM 659 C C . ASP A 1 90 ? 17.254 -6.562 -6.941 1.00 89.31 90 ASP A C 1
ATOM 661 O O . ASP A 1 90 ? 18.108 -5.895 -6.348 1.00 89.31 90 ASP A O 1
ATOM 665 N N . PHE A 1 91 ? 16.021 -6.694 -6.438 1.00 87.75 91 PHE A N 1
ATOM 666 C CA . PHE A 1 91 ? 15.533 -6.020 -5.230 1.00 87.75 91 PHE A CA 1
ATOM 667 C C . PHE A 1 91 ? 15.616 -6.942 -4.010 1.00 87.75 91 PHE A C 1
ATOM 669 O O . PHE A 1 91 ? 14.616 -7.455 -3.512 1.00 87.75 91 PHE A O 1
ATOM 676 N N . THR A 1 92 ? 16.839 -7.172 -3.532 1.00 86.06 92 THR A N 1
ATOM 677 C CA . THR A 1 92 ? 17.114 -8.096 -2.413 1.00 86.06 92 THR A CA 1
ATOM 678 C C . THR A 1 92 ? 17.128 -7.423 -1.041 1.00 86.06 92 THR A C 1
ATOM 680 O O . THR A 1 92 ? 17.085 -8.108 -0.018 1.00 86.06 92 THR A O 1
ATOM 683 N N . ARG A 1 93 ? 17.210 -6.089 -0.999 1.00 85.44 93 ARG A N 1
ATOM 684 C CA . ARG A 1 93 ? 17.214 -5.280 0.226 1.00 85.44 93 ARG A CA 1
ATOM 685 C C . ARG A 1 93 ? 16.444 -3.982 -0.004 1.00 85.44 93 ARG A C 1
ATOM 687 O O . ARG A 1 93 ? 16.199 -3.605 -1.147 1.00 85.44 93 ARG A O 1
ATOM 694 N N . MET A 1 94 ? 16.099 -3.269 1.067 1.00 82.00 94 MET A N 1
ATOM 695 C CA . MET A 1 94 ? 15.396 -1.985 0.935 1.00 82.00 94 MET A CA 1
ATOM 696 C C . MET A 1 94 ? 16.254 -0.922 0.243 1.00 82.00 94 MET A C 1
ATOM 698 O O . MET A 1 94 ? 15.723 -0.078 -0.467 1.00 82.00 94 MET A O 1
ATOM 702 N N . GLU A 1 95 ? 17.577 -0.995 0.381 1.00 84.25 95 GLU A N 1
ATOM 703 C CA . GLU A 1 95 ? 18.521 -0.087 -0.275 1.00 84.25 95 GLU A CA 1
ATOM 704 C C . GLU A 1 95 ? 18.540 -0.254 -1.803 1.00 84.25 95 GLU A C 1
ATOM 706 O O . GLU A 1 95 ? 18.957 0.662 -2.511 1.00 84.25 95 GLU A O 1
ATOM 711 N N . SER A 1 96 ? 18.038 -1.378 -2.337 1.00 87.12 96 SER A N 1
ATOM 712 C CA . SER A 1 96 ? 17.840 -1.552 -3.783 1.00 87.12 96 SER A CA 1
ATOM 713 C C . SER A 1 96 ? 16.841 -0.541 -4.363 1.00 87.12 96 SER A C 1
ATOM 715 O O . SER A 1 96 ? 16.836 -0.323 -5.571 1.00 87.12 96 SER A O 1
ATOM 717 N N . PHE A 1 97 ? 16.012 0.093 -3.525 1.00 83.88 97 PHE A N 1
ATOM 718 C CA . PHE A 1 97 ? 15.084 1.153 -3.931 1.00 83.88 97 PHE A CA 1
ATOM 719 C C . PHE A 1 97 ? 15.700 2.558 -3.947 1.00 83.88 97 PHE A C 1
ATOM 721 O O . PHE A 1 97 ? 15.009 3.513 -4.294 1.00 83.88 97 PHE A O 1
ATOM 728 N N . GLY A 1 98 ? 16.983 2.694 -3.607 1.00 87.25 98 GLY A N 1
ATOM 729 C CA . GLY A 1 98 ? 17.660 3.983 -3.507 1.00 87.25 98 GLY A CA 1
ATOM 730 C C . GLY A 1 98 ? 17.595 4.569 -2.100 1.00 87.25 98 GLY A C 1
ATOM 731 O O . GLY A 1 98 ? 17.509 3.845 -1.104 1.00 87.25 98 GLY A O 1
ATOM 732 N N . LYS A 1 99 ? 17.698 5.898 -2.005 1.00 88.94 99 LYS A N 1
ATOM 733 C CA . LYS A 1 99 ? 17.617 6.586 -0.712 1.00 88.94 99 LYS A CA 1
ATOM 734 C C . LYS A 1 99 ? 16.185 6.584 -0.192 1.00 88.94 99 LYS A C 1
ATOM 736 O O . LYS A 1 99 ? 15.226 6.580 -0.959 1.00 88.94 99 LYS A O 1
ATOM 741 N N . VAL A 1 100 ? 16.054 6.638 1.129 1.00 87.06 100 VAL A N 1
ATOM 742 C CA . VAL A 1 100 ? 14.760 6.618 1.822 1.00 87.06 100 VAL A CA 1
ATOM 743 C C . VAL A 1 100 ? 13.865 7.755 1.356 1.00 87.06 100 VAL A C 1
ATOM 745 O O . VAL A 1 100 ? 12.682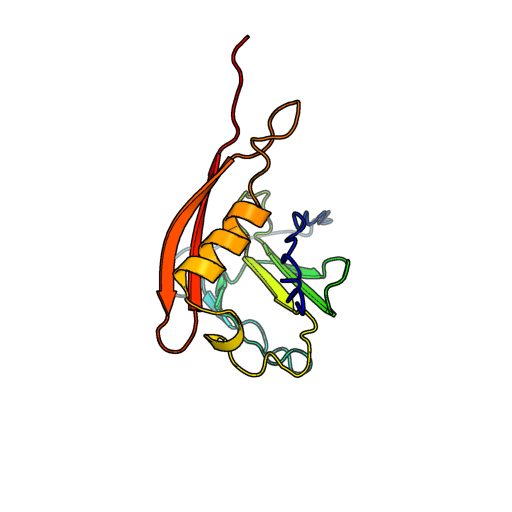 7.544 1.123 1.00 87.06 100 VAL A O 1
ATOM 748 N N . GLU A 1 101 ? 14.442 8.941 1.197 1.00 87.00 101 GLU A N 1
ATOM 749 C CA . GLU A 1 101 ? 13.750 10.153 0.774 1.00 87.00 101 GLU A CA 1
ATOM 750 C C . GLU A 1 101 ? 13.244 10.016 -0.671 1.00 87.00 101 GLU A C 1
ATOM 752 O O . GLU A 1 101 ? 12.086 10.297 -0.955 1.00 87.00 101 GLU A O 1
ATOM 757 N N . GLU A 1 102 ? 14.077 9.489 -1.572 1.00 88.00 102 GLU A N 1
ATOM 758 C CA . GLU A 1 102 ? 13.733 9.290 -2.988 1.00 88.00 102 GLU A CA 1
ATOM 759 C C . GLU A 1 102 ? 12.620 8.237 -3.153 1.00 88.00 102 GLU A C 1
ATOM 761 O O . GLU A 1 102 ? 11.681 8.407 -3.939 1.00 88.00 102 GLU A O 1
ATOM 766 N N . PHE A 1 103 ? 12.686 7.158 -2.370 1.00 86.81 103 PHE A N 1
ATOM 767 C CA . PHE A 1 103 ? 11.632 6.150 -2.326 1.00 86.81 103 PHE A CA 1
ATOM 768 C C . PHE A 1 103 ? 10.330 6.705 -1.731 1.00 86.81 103 PHE A C 1
ATOM 770 O O . PHE A 1 103 ? 9.250 6.467 -2.278 1.00 86.81 103 PHE A O 1
ATOM 777 N N . ALA A 1 104 ? 10.424 7.471 -0.640 1.00 88.94 104 ALA A N 1
ATOM 778 C CA . ALA A 1 104 ? 9.291 8.134 -0.002 1.00 88.94 104 ALA A CA 1
ATOM 779 C C . ALA A 1 104 ? 8.551 9.056 -0.972 1.00 88.94 104 ALA A C 1
ATOM 781 O O . ALA A 1 104 ? 7.330 8.959 -1.116 1.00 88.94 104 ALA A O 1
ATOM 782 N N . ASP A 1 105 ? 9.302 9.912 -1.661 1.00 87.50 105 ASP A N 1
ATOM 783 C CA . ASP A 1 105 ? 8.771 10.854 -2.639 1.00 87.50 105 ASP A CA 1
ATOM 784 C C . ASP A 1 105 ? 8.103 10.118 -3.799 1.00 87.50 105 ASP A C 1
ATOM 786 O O . ASP A 1 105 ? 7.018 10.511 -4.234 1.00 87.50 105 ASP A O 1
ATOM 790 N N . THR A 1 106 ? 8.690 9.009 -4.260 1.00 88.00 106 THR A N 1
ATOM 791 C CA . THR A 1 106 ? 8.093 8.164 -5.305 1.00 88.00 106 THR A CA 1
ATOM 792 C C . THR A 1 106 ? 6.735 7.610 -4.871 1.00 88.00 106 THR A C 1
ATOM 794 O O . THR A 1 106 ? 5.774 7.668 -5.641 1.00 88.00 106 THR A O 1
ATOM 797 N N . LEU A 1 107 ? 6.618 7.113 -3.635 1.00 87.31 107 LEU A N 1
ATOM 798 C CA . LEU A 1 107 ? 5.356 6.583 -3.117 1.00 87.31 107 LEU A CA 1
ATOM 799 C C . LEU A 1 107 ? 4.297 7.671 -2.925 1.00 87.31 107 LEU A C 1
ATOM 801 O O . LEU A 1 107 ? 3.158 7.495 -3.354 1.00 87.31 107 LEU A O 1
ATOM 805 N N . VAL A 1 108 ? 4.660 8.806 -2.322 1.00 88.12 108 VAL A N 1
ATOM 806 C CA . VAL A 1 108 ? 3.719 9.913 -2.092 1.00 88.12 108 VAL A CA 1
ATOM 807 C C . VAL A 1 108 ? 3.262 10.537 -3.412 1.00 88.12 108 VAL A C 1
ATOM 809 O O . VAL A 1 108 ? 2.068 10.774 -3.586 1.00 88.12 108 VAL A O 1
ATOM 812 N N . SER A 1 109 ? 4.163 10.720 -4.380 1.00 86.38 109 SER A N 1
ATOM 813 C CA . SER A 1 109 ? 3.806 11.180 -5.733 1.00 86.38 109 SER A CA 1
ATOM 814 C C . SER A 1 109 ? 2.892 10.177 -6.438 1.00 86.38 109 SER A C 1
ATOM 816 O O . SER A 1 109 ? 1.975 10.552 -7.166 1.00 86.38 109 SER A O 1
ATOM 818 N N . GLY A 1 110 ? 3.104 8.883 -6.181 1.00 85.38 110 GLY A N 1
ATOM 819 C CA . GLY A 1 110 ? 2.239 7.805 -6.642 1.00 85.38 110 GLY A CA 1
ATOM 820 C C . GLY A 1 110 ? 0.820 7.876 -6.078 1.00 85.38 110 GLY A C 1
ATOM 821 O O . GLY A 1 110 ? -0.093 7.394 -6.746 1.00 85.38 110 GLY A O 1
ATOM 822 N N . LEU A 1 111 ? 0.608 8.508 -4.920 1.00 85.44 111 LEU A N 1
ATOM 823 C CA . LEU A 1 111 ? -0.706 8.744 -4.307 1.00 85.44 111 LEU A CA 1
ATOM 824 C C . LEU A 1 111 ? -1.324 10.089 -4.711 1.00 85.44 111 LEU A C 1
ATOM 826 O O . LEU A 1 111 ? -2.546 10.215 -4.692 1.00 85.44 111 LEU A O 1
ATOM 830 N N . ASP A 1 112 ? -0.517 11.074 -5.108 1.00 84.06 112 ASP A N 1
ATOM 831 C CA . ASP A 1 112 ? -1.012 12.397 -5.484 1.00 84.06 112 ASP A CA 1
ATOM 832 C C . ASP A 1 112 ? -1.875 12.351 -6.761 1.00 84.06 112 ASP A C 1
ATOM 834 O O . ASP A 1 112 ? -1.515 11.783 -7.803 1.00 84.06 112 ASP A O 1
ATOM 838 N N . ARG A 1 113 ? -3.069 12.936 -6.673 1.00 84.88 113 ARG A N 1
ATOM 839 C CA . ARG A 1 113 ? -4.056 13.047 -7.758 1.00 84.88 113 ARG A CA 1
ATOM 840 C C . ARG A 1 113 ? -4.522 14.488 -7.950 1.00 84.88 113 ARG A C 1
ATOM 842 O O . ARG A 1 113 ? -5.477 14.712 -8.698 1.00 84.88 113 ARG A O 1
ATOM 849 N N . SER A 1 114 ? -3.834 15.454 -7.339 1.00 84.75 114 SER A N 1
ATOM 850 C CA . SER A 1 114 ? -4.116 16.888 -7.459 1.00 84.75 114 SER A CA 1
ATOM 851 C C . SER A 1 114 ? -4.148 17.382 -8.916 1.00 84.75 114 SER A C 1
ATOM 853 O O . SER A 1 114 ? -4.877 18.313 -9.249 1.00 84.75 114 SER A O 1
ATOM 855 N N . TRP A 1 115 ? -3.414 16.710 -9.809 1.00 83.56 115 TRP A N 1
ATOM 856 C CA . TRP A 1 115 ? -3.337 17.016 -11.239 1.00 83.56 115 TRP A CA 1
ATOM 857 C C . TRP A 1 115 ? -4.560 16.575 -12.067 1.00 83.56 115 TRP A C 1
ATOM 859 O O . TRP A 1 115 ? -4.720 17.041 -13.200 1.00 83.56 115 TRP A O 1
ATOM 869 N N . LYS A 1 116 ? -5.410 15.665 -11.560 1.00 83.06 116 LYS A N 1
ATOM 870 C CA . LYS A 1 116 ? -6.603 15.193 -12.291 1.00 83.06 116 LYS A CA 1
ATOM 871 C C . LYS A 1 116 ? -7.647 16.314 -12.424 1.00 83.06 116 LYS A C 1
ATOM 873 O O . LYS A 1 116 ? -7.622 17.295 -11.691 1.00 83.06 116 LYS A O 1
ATOM 878 N N . ARG A 1 117 ? -8.572 16.192 -13.385 1.00 82.38 117 ARG A N 1
ATOM 879 C CA . ARG A 1 117 ? -9.725 17.102 -13.529 1.00 82.38 117 ARG A CA 1
ATOM 880 C C . ARG A 1 117 ? -11.041 16.306 -13.492 1.00 82.38 117 ARG A C 1
ATOM 882 O O . ARG A 1 117 ? -11.248 15.516 -14.412 1.00 82.38 117 ARG A O 1
ATOM 889 N N . PRO A 1 118 ? -11.915 16.508 -12.482 1.00 82.06 118 PRO A N 1
ATOM 890 C CA . PRO A 1 118 ? -11.738 17.398 -11.323 1.00 82.06 118 PRO A CA 1
ATOM 891 C C . PRO A 1 118 ? -10.547 16.976 -10.432 1.00 82.06 118 PRO A C 1
ATOM 893 O O . PRO A 1 118 ? -10.182 15.796 -10.455 1.00 82.06 118 PRO A O 1
ATOM 896 N N . PRO A 1 119 ? -9.912 17.919 -9.701 1.00 77.69 119 PRO A N 1
ATOM 897 C CA . PRO A 1 119 ? -8.789 17.611 -8.814 1.00 77.69 119 PRO A CA 1
ATOM 898 C C . PRO A 1 119 ? -9.140 16.526 -7.810 1.00 77.69 119 PRO A C 1
ATOM 900 O O . PRO A 1 119 ? -10.179 16.587 -7.153 1.00 77.69 119 PRO A O 1
ATOM 903 N N . GLY A 1 120 ? -8.269 15.522 -7.722 1.00 82.19 120 GLY A N 1
ATOM 904 C CA . GLY A 1 120 ? -8.358 14.484 -6.708 1.00 82.19 120 GLY A CA 1
ATOM 905 C C . GLY A 1 120 ? -7.666 14.893 -5.408 1.00 82.19 120 GLY A C 1
ATOM 906 O O . GLY A 1 120 ? -7.424 16.069 -5.134 1.00 82.19 120 GLY A O 1
ATOM 907 N N . VAL A 1 121 ? -7.319 13.882 -4.619 1.00 83.62 121 VAL A N 1
ATOM 908 C CA . VAL A 1 121 ? -6.589 14.028 -3.356 1.00 83.62 121 VAL A CA 1
ATOM 909 C C . VAL A 1 121 ? -5.182 14.586 -3.594 1.00 83.62 121 VAL A C 1
ATOM 911 O O . VAL A 1 121 ? -4.475 14.113 -4.486 1.00 83.62 121 VAL A O 1
ATOM 914 N N . ALA A 1 122 ? -4.776 15.559 -2.775 1.00 86.44 122 ALA A N 1
ATOM 915 C CA . ALA A 1 122 ? -3.409 16.061 -2.699 1.00 86.44 122 ALA A CA 1
ATOM 916 C C . ALA A 1 122 ? -2.636 15.317 -1.604 1.00 86.44 122 ALA A C 1
ATOM 918 O O . ALA A 1 122 ? -3.076 15.292 -0.454 1.00 86.44 122 ALA A O 1
ATOM 919 N N . ALA A 1 123 ? -1.487 14.727 -1.941 1.00 87.06 123 ALA A N 1
ATOM 920 C CA . ALA A 1 123 ? -0.649 13.995 -0.988 1.00 87.06 123 ALA A CA 1
ATOM 921 C C . ALA A 1 123 ? 0.667 14.738 -0.708 1.00 87.06 123 ALA A C 1
ATOM 923 O O . ALA A 1 123 ? 1.299 15.269 -1.621 1.00 87.06 123 ALA A O 1
ATOM 924 N N . LYS A 1 124 ? 1.104 14.766 0.558 1.00 89.56 124 LYS A N 1
ATOM 925 C CA . LYS A 1 124 ? 2.364 15.403 0.970 1.00 89.56 124 LYS A CA 1
ATOM 926 C C . LYS A 1 124 ? 3.125 14.553 1.984 1.00 89.56 124 LYS A C 1
ATOM 928 O O . LYS A 1 124 ? 2.565 14.161 3.009 1.00 89.56 124 LYS A O 1
ATOM 933 N N . LEU A 1 125 ? 4.416 14.335 1.728 1.00 88.56 125 LEU A N 1
ATOM 934 C CA . LEU A 1 125 ? 5.325 13.658 2.649 1.00 88.56 125 LEU A CA 1
ATOM 935 C C . LEU A 1 125 ? 5.554 14.537 3.887 1.00 88.56 125 LEU A C 1
ATOM 937 O O . LEU A 1 125 ? 5.895 15.714 3.762 1.00 88.56 125 LEU A O 1
ATOM 941 N N . ILE A 1 126 ? 5.357 13.970 5.078 1.00 90.50 126 ILE A N 1
ATOM 942 C CA . ILE A 1 126 ? 5.617 14.653 6.354 1.00 90.50 126 ILE A CA 1
ATOM 943 C C . ILE A 1 126 ? 6.956 14.201 6.928 1.00 90.50 126 ILE A C 1
ATOM 945 O O . ILE A 1 126 ? 7.725 15.024 7.422 1.00 90.50 126 ILE A O 1
ATOM 949 N N . ASN A 1 127 ? 7.218 12.893 6.909 1.00 85.81 127 ASN A N 1
ATOM 950 C CA . ASN A 1 127 ? 8.406 12.316 7.523 1.00 85.81 127 ASN A CA 1
ATOM 951 C C . ASN A 1 127 ? 8.788 10.987 6.859 1.00 85.81 127 ASN A C 1
ATOM 953 O O . ASN A 1 127 ? 7.917 10.185 6.513 1.00 85.81 127 ASN A O 1
ATOM 957 N N . CYS A 1 128 ? 10.089 10.734 6.749 1.00 86.38 128 CYS A N 1
ATOM 958 C CA . CYS A 1 128 ? 10.658 9.465 6.317 1.00 86.38 128 CYS A CA 1
ATOM 959 C C . CYS A 1 128 ? 11.944 9.168 7.098 1.00 86.38 128 CYS A C 1
ATOM 961 O O . CYS A 1 128 ? 12.766 10.055 7.335 1.00 86.38 128 CYS A O 1
ATOM 963 N N . ARG A 1 129 ? 12.143 7.911 7.502 1.00 84.69 129 ARG A N 1
ATOM 964 C CA . ARG A 1 129 ? 13.387 7.473 8.152 1.00 84.69 129 ARG A CA 1
ATOM 965 C C . ARG A 1 129 ? 13.652 5.999 7.852 1.00 84.69 129 ARG A C 1
ATOM 967 O O . ARG A 1 129 ? 12.726 5.196 7.753 1.00 84.69 129 ARG A O 1
ATOM 974 N N . SER A 1 130 ? 14.935 5.641 7.788 1.00 80.69 130 SER A N 1
ATOM 975 C CA . SER A 1 130 ? 15.395 4.254 7.880 1.00 80.69 130 SER A CA 1
ATOM 976 C C . SER A 1 130 ? 16.130 4.010 9.198 1.00 80.69 130 SER A C 1
ATOM 978 O O . SER A 1 130 ? 17.060 4.730 9.555 1.00 80.69 130 SER A O 1
ATOM 980 N N . SER A 1 131 ? 15.677 3.019 9.960 1.00 68.31 131 SER A N 1
ATOM 981 C CA . SER A 1 131 ? 16.411 2.417 11.076 1.00 68.31 131 SER A CA 1
ATOM 982 C C . SER A 1 131 ? 15.852 1.016 11.301 1.00 68.31 131 SER A C 1
ATOM 984 O O . SER A 1 131 ? 14.680 0.874 11.643 1.00 68.31 131 SER A O 1
ATOM 986 N N . LYS A 1 132 ? 16.671 -0.020 11.065 1.00 66.69 132 LYS A N 1
ATOM 987 C CA . LYS A 1 132 ? 16.262 -1.445 11.064 1.00 66.69 132 LYS A CA 1
ATOM 988 C C . LYS A 1 132 ? 15.095 -1.775 10.103 1.00 66.69 132 LYS A C 1
ATOM 990 O O . LYS A 1 132 ? 14.413 -2.776 10.289 1.00 66.69 132 LYS A O 1
ATOM 995 N N . GLY A 1 133 ? 14.880 -0.939 9.087 1.00 64.06 133 GLY A N 1
ATOM 996 C CA . GLY A 1 133 ? 13.734 -0.946 8.172 1.00 64.06 133 GLY A CA 1
ATOM 997 C C . GLY A 1 133 ? 13.370 0.487 7.767 1.00 64.06 133 GLY A C 1
ATOM 998 O O . GLY A 1 133 ? 13.893 1.433 8.357 1.00 64.06 133 GLY A O 1
ATOM 999 N N . MET A 1 134 ? 12.499 0.665 6.772 1.00 63.38 134 MET A N 1
ATOM 1000 C CA . MET A 1 134 ? 12.058 1.983 6.294 1.00 63.38 134 MET A CA 1
ATOM 1001 C C . MET A 1 134 ? 10.608 2.254 6.698 1.00 63.38 134 MET A C 1
ATOM 1003 O O . MET A 1 134 ? 9.760 1.376 6.566 1.00 63.38 134 MET A O 1
ATOM 1007 N N . TRP A 1 135 ? 10.325 3.471 7.163 1.00 71.25 135 TRP A N 1
ATOM 1008 C CA . TRP A 1 135 ? 8.971 3.917 7.490 1.00 71.25 135 TRP A CA 1
ATOM 1009 C C . TRP A 1 135 ? 8.698 5.324 6.958 1.00 71.25 135 TRP A C 1
ATOM 1011 O O . TRP A 1 135 ? 9.594 6.172 6.908 1.00 71.25 135 TRP A O 1
ATOM 1021 N N . LEU A 1 136 ? 7.443 5.547 6.561 1.00 59.66 136 LEU A N 1
ATOM 1022 C CA . LEU A 1 136 ? 6.966 6.739 5.863 1.00 59.66 136 LEU A CA 1
ATOM 1023 C C . LEU A 1 136 ? 5.664 7.232 6.499 1.00 59.66 136 LEU A C 1
ATOM 1025 O O . LEU A 1 136 ? 4.793 6.425 6.817 1.00 59.66 136 LEU A O 1
ATOM 1029 N N . ASN A 1 137 ? 5.523 8.547 6.656 1.00 66.81 137 ASN A N 1
ATOM 1030 C CA . ASN A 1 137 ? 4.284 9.195 7.084 1.00 66.81 137 ASN A CA 1
ATOM 1031 C C . ASN A 1 137 ? 3.948 10.344 6.120 1.00 66.81 137 ASN A C 1
ATOM 1033 O O . ASN A 1 137 ? 4.796 11.199 5.842 1.00 66.81 137 ASN A O 1
ATOM 1037 N N . TYR A 1 138 ? 2.716 10.361 5.615 1.00 77.12 138 TYR A N 1
ATOM 1038 C CA . TYR A 1 138 ? 2.201 11.366 4.691 1.00 77.12 138 TYR A CA 1
ATOM 1039 C C . TYR A 1 138 ? 0.798 11.818 5.111 1.00 77.12 138 TYR A C 1
ATOM 1041 O O . TYR A 1 138 ? 0.098 11.126 5.846 1.00 77.12 138 TYR A O 1
ATOM 1049 N N . ASN A 1 139 ? 0.381 12.983 4.621 1.00 71.94 139 ASN A N 1
ATOM 1050 C CA . ASN A 1 139 ? -0.979 13.496 4.775 1.00 71.94 139 ASN A CA 1
ATOM 1051 C C . ASN A 1 139 ? -1.647 13.598 3.402 1.00 71.94 139 ASN A C 1
ATOM 1053 O O . ASN A 1 139 ? -0.982 13.891 2.404 1.00 71.94 139 ASN A O 1
ATOM 1057 N N . GLN A 1 140 ? -2.948 13.324 3.377 1.00 69.62 140 GLN A N 1
ATOM 1058 C CA . GLN A 1 140 ? -3.826 13.499 2.234 1.00 69.62 140 GLN A CA 1
ATOM 1059 C C . GLN A 1 140 ? -4.905 14.535 2.556 1.00 69.62 140 GLN A C 1
ATOM 1061 O O . GLN A 1 140 ? -5.578 14.438 3.581 1.00 69.62 140 GLN A O 1
ATOM 1066 N N . SER A 1 141 ? -5.097 15.503 1.662 1.00 71.44 141 SER A N 1
ATOM 1067 C CA . SER A 1 141 ? -6.166 16.495 1.766 1.00 71.44 141 SER A CA 1
ATOM 1068 C C . SER A 1 14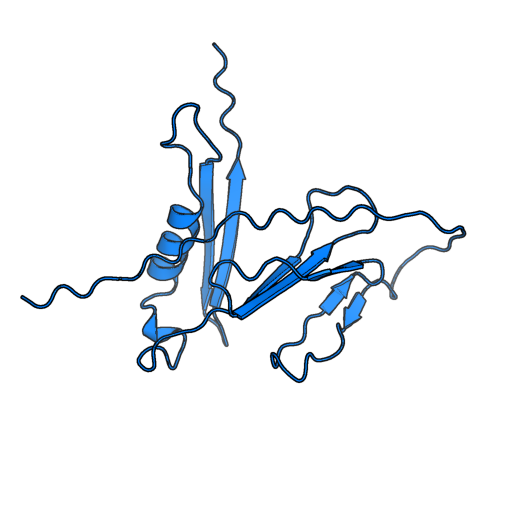1 ? -6.976 16.584 0.474 1.00 71.44 141 SER A C 1
ATOM 1070 O O . SER A 1 141 ? -6.439 16.545 -0.636 1.00 71.44 141 SER A O 1
ATOM 1072 N N . THR A 1 142 ? -8.297 16.700 0.611 1.00 63.88 142 THR A N 1
ATOM 1073 C CA . THR A 1 142 ? -9.199 16.931 -0.523 1.00 63.88 142 THR A CA 1
ATOM 1074 C C . THR A 1 142 ? -9.192 18.413 -0.871 1.00 63.88 142 THR A C 1
ATOM 1076 O O . THR A 1 142 ? -9.531 19.261 -0.043 1.00 63.88 142 THR A O 1
ATOM 1079 N N . LEU A 1 143 ? -8.823 18.743 -2.108 1.00 51.62 143 LEU A N 1
ATOM 1080 C CA . LEU A 1 143 ? -8.913 20.109 -2.612 1.00 51.62 143 LEU A CA 1
ATOM 1081 C C . LEU A 1 143 ? -10.376 20.430 -2.944 1.00 51.62 143 LEU A C 1
ATOM 1083 O O . LEU A 1 143 ? -10.857 20.146 -4.039 1.00 51.62 143 LEU A O 1
ATOM 1087 N N . HIS A 1 144 ? -11.096 21.040 -2.001 1.00 48.59 144 HIS A N 1
ATOM 1088 C CA . HIS A 1 144 ? -12.392 21.652 -2.290 1.00 48.59 144 HIS A CA 1
ATOM 1089 C C . HIS A 1 144 ? -12.168 22.953 -3.068 1.00 48.59 144 HIS A C 1
ATOM 1091 O O . HIS A 1 144 ? -11.926 24.010 -2.481 1.00 48.59 144 HIS A O 1
ATOM 1097 N N . LEU A 1 145 ? -12.245 22.876 -4.399 1.00 43.44 145 LEU A N 1
ATOM 1098 C CA . LEU A 1 145 ? -12.408 24.062 -5.235 1.00 43.44 145 LEU A CA 1
ATOM 1099 C C . LEU A 1 145 ? -13.764 24.693 -4.891 1.00 43.44 145 LEU A C 1
ATOM 1101 O O . LEU A 1 145 ? -14.811 24.187 -5.292 1.00 43.44 145 LEU A O 1
ATOM 1105 N N . HIS A 1 146 ? -13.743 25.770 -4.107 1.00 39.03 146 HIS A N 1
ATOM 1106 C CA . HIS A 1 146 ? -14.873 26.688 -4.044 1.00 39.03 146 HIS A CA 1
ATOM 1107 C C . HIS A 1 146 ? -14.944 27.384 -5.409 1.00 39.03 146 HIS A C 1
ATOM 1109 O O . HIS A 1 146 ? -13.983 28.048 -5.800 1.00 39.03 146 HIS A O 1
ATOM 1115 N N . ASN A 1 147 ? -16.034 27.144 -6.143 1.00 37.09 147 ASN A N 1
ATOM 1116 C CA . ASN A 1 147 ? -16.407 27.938 -7.317 1.00 37.09 147 ASN A CA 1
ATOM 1117 C C . ASN A 1 147 ? -16.832 29.345 -6.895 1.00 37.09 147 ASN A C 1
ATOM 1119 O O . ASN A 1 147 ? -17.506 29.452 -5.844 1.00 37.09 147 ASN A O 1
#

Radius of gyration: 18.53 Å; chains: 1; bounding box: 47×46×54 Å

Organism: Cucumis melo var. makuwa (NCBI:txid1194695)

Sequence (147 aa):
MLGIGFTAFSLQEVVSNALAESGTNLPSSPLVSEITLSPFDEANKFSLVIPQDWQVGNGEPNGFKSVTAFFPQETSTSNVSVVISGLGPDFTRMESFGKVEEFADTLVSGLDRSWKRPPGVAAKLINCRSSKGMWLNYNQSTLHLHN

Foldseek 3Di:
DDPPDPPQPQDDPQDDPDDDDDDDDDDDDDDDQQWDKDPQPPVQRDIDIDTPQWDKDWTDCPQFPTKIKTGHPDDDPDIDMDTHHDDDPCCPDPCSCPDQVNNQCSVQVSVAQCVDVVGAKHKDWDDWDDDVHIDTDIDIDGDPPDD

pLDDT: mean 70.23, std 20.3, range [26.61, 90.5]

InterPro domains:
  IPR002683 PsbP, C-terminal [PF01789] (38-132)
  IPR016123 Mog1/PsbP, alpha/beta/alpha sandwich [SSF55724] (40-133)